Protein AF-A0A232FP25-F1 (afdb_monomer_lite)

InterPro domains:
  IPR000089 Biotin/lipoyl attachment [PF00364] (70-143)
  IPR000089 Biotin/lipoyl attachment [PS50968] (68-144)
  IPR003016 2-oxo acid dehydrogenase, lipoyl-binding site [PS00189] (93-122)
  IPR011053 Single hybrid motif [SSF51230] (67-159)
  IPR045257 Dihydrolipoamide acetyltransferase/Pyruvate dehydrogenase protein X component [PTHR23151] (34-164)

Sequence (167 aa):
MLRTTTSLRHELAKATLRSTVRSNVVRCLGTQCLHKRHQQRPLIHKSSRFALQPWQQNLRYYADYPDHIKVPLPALSPTMETGTIISWQKKEGDKLNEGDLLAEIETDKATMGFETPEEGYLAKILVPAGEKNVTIGRLVCIIVADEGSVAAFKDYKDDGSTVAAAP

pLDDT: mean 74.96, std 19.89, range [37.06, 95.69]

Structure (mmCIF, N/CA/C/O backbone):
data_AF-A0A232FP25-F1
#
_entry.id   AF-A0A232FP25-F1
#
loop_
_atom_site.group_PDB
_atom_site.id
_atom_site.type_symbol
_atom_site.label_atom_id
_atom_site.label_alt_id
_atom_site.label_comp_id
_atom_site.label_asym_id
_atom_site.label_entity_id
_atom_site.label_seq_id
_atom_site.pdbx_PDB_ins_code
_atom_site.Cartn_x
_atom_site.Cartn_y
_atom_site.Cartn_z
_atom_site.occupancy
_atom_site.B_iso_or_equiv
_atom_site.auth_seq_id
_atom_site.auth_comp_id
_atom_site.auth_asym_id
_atom_site.auth_atom_id
_atom_site.pdbx_PDB_model_num
ATOM 1 N N . MET A 1 1 ? 35.158 -20.507 -105.350 1.00 56.22 1 MET A N 1
ATOM 2 C CA . MET A 1 1 ? 35.545 -21.529 -104.350 1.00 56.22 1 MET A CA 1
ATOM 3 C C . MET A 1 1 ? 34.942 -21.200 -102.976 1.00 56.22 1 MET A C 1
ATOM 5 O O . MET A 1 1 ? 35.660 -20.759 -102.097 1.00 56.22 1 MET A O 1
ATOM 9 N N . LEU A 1 2 ? 33.624 -21.357 -102.781 1.00 55.28 2 LEU A N 1
ATOM 10 C CA . LEU A 1 2 ? 32.931 -20.928 -101.541 1.00 55.28 2 LEU A CA 1
ATOM 11 C C . LEU A 1 2 ? 31.824 -21.907 -101.078 1.00 55.28 2 LEU A C 1
ATOM 13 O O . LEU A 1 2 ? 30.944 -21.535 -100.314 1.00 55.28 2 LEU A O 1
ATOM 17 N N . ARG A 1 3 ? 31.842 -23.168 -101.538 1.00 53.94 3 ARG A N 1
ATOM 18 C CA . ARG A 1 3 ? 30.788 -24.171 -101.248 1.00 53.94 3 ARG A CA 1
ATOM 19 C C . ARG A 1 3 ? 31.226 -25.331 -100.338 1.00 53.94 3 ARG A C 1
ATOM 21 O O . ARG A 1 3 ? 30.497 -26.305 -100.216 1.00 53.94 3 ARG A O 1
ATOM 28 N N . THR A 1 4 ? 32.385 -25.247 -99.683 1.00 61.53 4 THR A N 1
ATOM 29 C CA . THR A 1 4 ? 32.921 -26.337 -98.835 1.00 61.53 4 THR A CA 1
ATOM 30 C C . THR A 1 4 ? 32.832 -26.072 -97.327 1.00 61.53 4 THR A C 1
ATOM 32 O O . THR A 1 4 ? 33.051 -26.984 -96.536 1.00 61.53 4 THR A O 1
ATOM 35 N N . THR A 1 5 ? 32.449 -24.867 -96.891 1.00 58.12 5 THR A N 1
ATOM 36 C CA . THR A 1 5 ? 32.394 -24.504 -95.458 1.00 58.12 5 THR A CA 1
ATOM 37 C C . THR A 1 5 ? 31.027 -24.734 -94.804 1.00 58.12 5 THR A C 1
ATOM 39 O O . THR A 1 5 ? 30.940 -24.829 -93.580 1.00 58.12 5 THR A O 1
ATOM 42 N N . THR A 1 6 ? 29.952 -24.875 -95.585 1.00 60.06 6 THR A N 1
ATOM 43 C CA . THR A 1 6 ? 28.595 -25.127 -95.068 1.00 60.06 6 THR A CA 1
ATOM 44 C C . THR A 1 6 ? 28.342 -26.600 -94.738 1.00 60.06 6 THR A C 1
ATOM 46 O O . THR A 1 6 ? 27.640 -26.887 -93.772 1.00 60.06 6 THR A O 1
ATOM 49 N N . SER A 1 7 ? 28.969 -27.541 -95.454 1.00 59.59 7 SER A N 1
ATOM 50 C CA . SER A 1 7 ? 28.798 -28.982 -95.195 1.00 59.59 7 SER A CA 1
ATOM 51 C C . SER A 1 7 ? 29.457 -29.436 -93.885 1.00 59.59 7 SER A C 1
ATOM 53 O O . SER A 1 7 ? 28.899 -30.259 -93.165 1.00 59.59 7 SER A O 1
ATOM 55 N N . LEU A 1 8 ? 30.614 -28.866 -93.531 1.00 59.72 8 LEU A N 1
ATOM 56 C CA . LEU A 1 8 ? 31.338 -29.202 -92.296 1.00 59.72 8 LEU A CA 1
ATOM 57 C C . LEU A 1 8 ? 30.636 -28.686 -91.030 1.00 59.72 8 LEU A C 1
ATOM 59 O O . LEU A 1 8 ? 30.661 -29.341 -89.990 1.00 59.72 8 LEU A O 1
ATOM 63 N N . ARG A 1 9 ? 29.949 -27.542 -91.120 1.00 57.75 9 ARG A N 1
ATOM 64 C CA . ARG A 1 9 ? 29.179 -26.978 -89.998 1.00 57.75 9 ARG A CA 1
ATOM 65 C C . ARG A 1 9 ? 27.898 -27.766 -89.707 1.00 57.75 9 ARG A C 1
ATOM 67 O O . ARG A 1 9 ? 27.484 -27.848 -88.555 1.00 57.75 9 ARG A O 1
ATOM 74 N N . HIS A 1 10 ? 27.302 -28.390 -90.724 1.00 57.41 10 HIS A N 1
ATOM 75 C CA . HIS A 1 10 ? 26.055 -29.141 -90.574 1.00 57.41 10 HIS A CA 1
ATOM 76 C C . HIS A 1 10 ? 26.252 -30.553 -89.989 1.00 57.41 10 HIS A C 1
ATOM 78 O O . HIS A 1 10 ? 25.345 -31.075 -89.337 1.00 57.41 10 HIS A O 1
ATOM 84 N N . GLU A 1 11 ? 27.429 -31.158 -90.180 1.00 59.62 11 GLU A N 1
ATOM 85 C CA . GLU A 1 11 ? 27.775 -32.472 -89.616 1.00 59.62 11 GLU A CA 1
ATOM 86 C C . GLU A 1 11 ? 28.236 -32.385 -88.152 1.00 59.62 11 GLU A C 1
ATOM 88 O O . GLU A 1 11 ? 27.829 -33.207 -87.329 1.00 59.62 11 GLU A O 1
ATOM 93 N N . LEU A 1 12 ? 28.961 -31.324 -87.774 1.00 57.56 12 LEU A N 1
ATOM 94 C CA . LEU A 1 12 ? 29.304 -31.064 -86.369 1.00 57.56 12 LEU A CA 1
ATOM 95 C C . LEU A 1 12 ? 28.060 -30.809 -85.497 1.00 57.56 12 LEU A C 1
ATOM 97 O O . LEU A 1 12 ? 28.000 -31.286 -84.365 1.00 57.56 12 LEU A O 1
ATOM 101 N N . ALA A 1 13 ? 27.031 -30.142 -86.033 1.00 58.16 13 ALA A N 1
ATOM 102 C CA . ALA A 1 13 ? 25.774 -29.889 -85.321 1.00 58.16 13 ALA A CA 1
ATOM 103 C C . ALA A 1 13 ? 24.929 -31.160 -85.084 1.00 58.16 13 ALA A C 1
ATOM 105 O O . ALA A 1 13 ? 24.257 -31.282 -84.061 1.00 58.16 13 ALA A O 1
ATOM 106 N N . LYS A 1 14 ? 24.970 -32.143 -85.996 1.00 56.38 14 LYS A N 1
ATOM 107 C CA . LYS A 1 14 ? 24.267 -33.430 -85.817 1.00 56.38 14 LYS A CA 1
ATOM 108 C C . LYS A 1 14 ? 24.974 -34.343 -84.809 1.00 56.38 14 LYS A C 1
ATOM 110 O O . LYS A 1 14 ? 24.310 -35.115 -84.115 1.00 56.38 14 LYS A O 1
ATOM 115 N N . ALA A 1 15 ? 26.303 -34.263 -84.717 1.00 57.69 15 ALA A N 1
ATOM 116 C CA . ALA A 1 15 ? 27.101 -35.072 -83.796 1.00 57.69 15 ALA A CA 1
ATOM 117 C C . ALA A 1 15 ? 26.916 -34.651 -82.325 1.00 57.69 15 ALA A C 1
ATOM 119 O O . ALA A 1 15 ? 26.776 -35.513 -81.456 1.00 57.69 15 ALA A O 1
ATOM 120 N N . THR A 1 16 ? 26.826 -33.347 -82.047 1.00 57.91 16 THR A N 1
ATOM 121 C CA . THR A 1 16 ? 26.580 -32.814 -80.692 1.00 57.91 16 THR A CA 1
ATOM 122 C C . THR A 1 16 ? 25.137 -33.025 -80.217 1.00 57.91 16 THR A C 1
ATOM 124 O O . THR A 1 16 ? 24.897 -33.237 -79.029 1.00 57.91 16 THR A O 1
ATOM 127 N N . LEU A 1 17 ? 24.165 -33.065 -81.136 1.00 54.84 17 LEU A N 1
ATOM 128 C CA . LEU A 1 17 ? 22.771 -33.402 -80.818 1.00 54.84 17 LEU A CA 1
ATOM 129 C C . LEU A 1 17 ? 22.586 -34.885 -80.451 1.00 54.84 17 LEU A C 1
ATOM 131 O O . LEU A 1 17 ? 21.808 -35.208 -79.555 1.00 54.84 17 LEU A O 1
ATOM 135 N N . ARG A 1 18 ? 23.326 -35.802 -81.089 1.00 52.78 18 ARG A N 1
ATOM 136 C CA . ARG A 1 18 ? 23.230 -37.249 -80.812 1.00 52.78 18 ARG A CA 1
ATOM 137 C C . ARG A 1 18 ? 23.885 -37.676 -79.492 1.00 52.78 18 ARG A C 1
ATOM 139 O O . ARG A 1 18 ? 23.447 -38.671 -78.913 1.00 52.78 18 ARG A O 1
ATOM 146 N N . SER A 1 19 ? 24.892 -36.953 -78.992 1.00 52.00 19 SER A N 1
ATOM 147 C CA . SER A 1 19 ? 25.552 -37.279 -77.715 1.00 52.00 19 SER A CA 1
ATOM 148 C C . SER A 1 19 ? 24.767 -36.797 -76.487 1.00 52.00 19 SER A C 1
ATOM 150 O O . SER A 1 19 ? 24.750 -37.492 -75.472 1.00 52.00 19 SER A O 1
ATOM 152 N N . THR A 1 20 ? 24.029 -35.688 -76.589 1.00 54.66 20 THR A N 1
ATOM 153 C CA . THR A 1 20 ? 23.192 -35.157 -75.493 1.00 54.66 20 THR A CA 1
ATOM 154 C C . THR A 1 20 ? 21.917 -35.980 -75.258 1.00 54.66 20 THR A C 1
ATOM 156 O O . THR A 1 20 ? 21.475 -36.141 -74.123 1.00 54.66 20 THR A O 1
ATOM 159 N N . VAL A 1 21 ? 21.344 -36.588 -76.303 1.00 54.09 21 VAL A N 1
ATOM 160 C CA . VAL A 1 21 ? 20.134 -37.428 -76.175 1.00 54.09 21 VAL A CA 1
ATOM 161 C C . VAL A 1 21 ? 20.431 -38.779 -75.500 1.00 54.09 21 VAL A C 1
ATOM 163 O O . VAL A 1 21 ? 19.566 -39.339 -74.829 1.00 54.09 21 VAL A O 1
ATOM 166 N N . ARG A 1 22 ? 21.667 -39.291 -75.593 1.00 53.09 22 ARG A N 1
ATOM 167 C CA . ARG A 1 22 ? 22.062 -40.574 -74.979 1.00 53.09 22 ARG A CA 1
ATOM 168 C C . ARG A 1 22 ? 22.398 -40.497 -73.484 1.00 53.09 22 ARG A C 1
ATOM 170 O O . ARG A 1 22 ? 22.363 -41.535 -72.832 1.00 53.09 22 ARG A O 1
ATOM 177 N N . SER A 1 23 ? 22.674 -39.318 -72.918 1.00 50.84 23 SER A N 1
ATOM 178 C CA . SER A 1 23 ? 23.004 -39.192 -71.485 1.00 50.84 23 SER A CA 1
ATOM 179 C C . SER A 1 23 ? 21.787 -38.934 -70.581 1.00 50.84 23 SER A C 1
ATOM 181 O O . SER A 1 23 ? 21.817 -39.302 -69.407 1.00 50.84 23 SER A O 1
ATOM 183 N N . ASN A 1 24 ? 20.686 -38.391 -71.117 1.00 50.94 24 ASN A N 1
ATOM 184 C CA . ASN A 1 24 ? 19.489 -38.061 -70.328 1.00 50.94 24 ASN A CA 1
ATOM 185 C C . ASN A 1 24 ? 18.458 -39.203 -70.200 1.00 50.94 24 ASN A C 1
ATOM 187 O O . ASN A 1 24 ? 17.636 -39.172 -69.288 1.00 50.94 24 ASN A O 1
ATOM 191 N N . VAL A 1 25 ? 18.531 -40.255 -71.026 1.00 52.22 25 VAL A N 1
ATOM 192 C CA . VAL A 1 25 ? 17.620 -41.423 -70.942 1.00 52.22 25 VAL A CA 1
ATOM 193 C C . VAL A 1 25 ? 18.058 -42.441 -69.871 1.00 52.22 25 VAL A C 1
ATOM 195 O O . VAL A 1 25 ? 17.232 -43.174 -69.334 1.00 52.22 25 VAL A O 1
ATOM 198 N N . VAL A 1 26 ? 19.333 -42.443 -69.465 1.00 53.16 26 VAL A N 1
ATOM 199 C CA . VAL A 1 26 ? 19.867 -43.413 -68.482 1.00 53.16 26 VAL A CA 1
ATOM 200 C C . VAL A 1 26 ? 19.628 -42.987 -67.022 1.00 53.16 26 VAL A C 1
ATOM 202 O O . VAL A 1 26 ? 19.722 -43.813 -66.120 1.00 53.16 26 VAL A O 1
ATOM 205 N N . ARG A 1 27 ? 19.228 -41.734 -66.755 1.00 52.03 27 ARG A N 1
ATOM 206 C CA . ARG A 1 27 ? 18.921 -41.270 -65.383 1.00 52.03 27 ARG A CA 1
ATOM 207 C C . ARG A 1 27 ? 17.440 -41.326 -64.983 1.00 52.03 27 ARG A C 1
ATOM 209 O O . ARG A 1 27 ? 17.146 -41.103 -63.817 1.00 52.03 27 ARG A O 1
ATOM 216 N N . CYS A 1 28 ? 16.521 -41.685 -65.885 1.00 49.34 28 CYS A N 1
ATOM 217 C CA . CYS A 1 28 ? 15.088 -41.828 -65.560 1.00 49.34 28 CYS A CA 1
ATOM 218 C C . CYS A 1 28 ? 14.610 -43.278 -65.338 1.00 49.34 28 CYS A C 1
ATOM 220 O O . CYS A 1 28 ? 13.477 -43.476 -64.918 1.00 49.34 28 CYS A O 1
ATOM 222 N N . LEU A 1 29 ? 15.452 -44.297 -65.558 1.00 50.91 29 LEU A N 1
ATOM 223 C CA . LEU A 1 29 ? 15.082 -45.711 -65.346 1.00 50.91 29 LEU A CA 1
ATOM 224 C C . LEU A 1 29 ? 15.499 -46.277 -63.973 1.00 50.91 29 LEU A C 1
ATOM 226 O O . LEU A 1 29 ? 15.110 -47.388 -63.622 1.00 50.91 29 LEU A O 1
ATOM 230 N N . GLY A 1 30 ? 16.237 -45.512 -63.160 1.00 50.25 30 GLY A N 1
ATOM 231 C CA . GLY A 1 30 ? 16.605 -45.905 -61.792 1.00 50.25 30 GLY A CA 1
ATOM 232 C C . GLY A 1 30 ? 15.476 -45.754 -60.763 1.00 50.25 30 GLY A C 1
ATOM 233 O O . GLY A 1 30 ? 15.529 -46.365 -59.700 1.00 50.25 30 GLY A O 1
ATOM 234 N N . THR A 1 31 ? 14.434 -44.975 -61.066 1.00 52.28 31 THR A N 1
ATOM 235 C CA . THR A 1 31 ? 13.396 -44.585 -60.095 1.00 52.28 31 THR A CA 1
ATOM 236 C C . THR A 1 31 ? 12.090 -45.382 -60.195 1.00 52.28 31 THR A C 1
ATOM 238 O O . THR A 1 31 ? 11.193 -45.156 -59.389 1.00 52.28 31 THR A O 1
ATOM 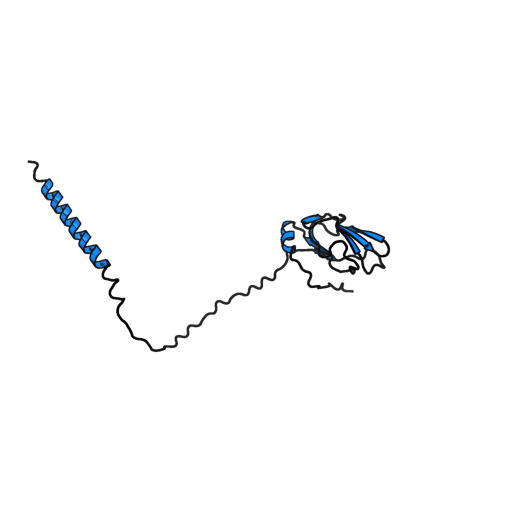241 N N . GLN A 1 32 ? 11.973 -46.362 -61.103 1.00 52.97 32 GLN A N 1
ATOM 242 C CA . GLN A 1 32 ? 10.741 -47.162 -61.264 1.00 52.97 32 GLN A CA 1
ATOM 243 C C . GLN A 1 32 ? 10.860 -48.657 -60.903 1.00 52.97 32 GLN A C 1
ATOM 245 O O . GLN A 1 32 ? 9.836 -49.321 -60.757 1.00 52.97 32 GLN A O 1
ATOM 250 N N . CYS A 1 33 ? 12.058 -49.196 -60.642 1.00 50.62 33 CYS A N 1
ATOM 251 C CA . CYS A 1 33 ? 12.230 -50.622 -60.296 1.00 50.62 33 CYS A CA 1
ATOM 252 C C . CYS A 1 33 ? 12.300 -50.946 -58.789 1.00 50.62 33 CYS A C 1
ATOM 254 O O . CYS A 1 33 ? 12.368 -52.119 -58.431 1.00 50.62 33 CYS A O 1
ATOM 256 N N . LEU A 1 34 ? 12.219 -49.958 -57.888 1.00 51.03 34 LEU A N 1
ATOM 257 C CA . LEU A 1 34 ? 12.174 -50.194 -56.430 1.00 51.03 34 LEU A CA 1
ATOM 258 C C . LEU A 1 34 ? 10.767 -50.085 -55.819 1.00 51.03 34 LEU A C 1
ATOM 260 O O . LEU A 1 34 ? 10.613 -50.148 -54.604 1.00 51.03 34 LEU A O 1
ATOM 264 N N . HIS A 1 35 ? 9.727 -49.981 -56.650 1.00 52.69 35 HIS A N 1
ATOM 265 C CA . HIS A 1 35 ? 8.338 -49.829 -56.198 1.00 52.69 35 HIS A CA 1
ATOM 266 C C . HIS A 1 35 ? 7.520 -51.137 -56.205 1.00 52.69 35 HIS A C 1
ATOM 268 O O . HIS A 1 35 ? 6.308 -51.105 -56.004 1.00 52.69 35 HIS A O 1
ATOM 274 N N . LYS A 1 36 ? 8.139 -52.303 -56.465 1.00 52.62 36 LYS A N 1
ATOM 275 C CA . LYS A 1 36 ? 7.392 -53.555 -56.721 1.00 52.62 36 LYS A CA 1
ATOM 276 C C . LYS A 1 36 ? 8.028 -54.850 -56.184 1.00 52.62 36 LYS A C 1
ATOM 278 O O . LYS A 1 36 ? 8.040 -55.875 -56.856 1.00 52.62 36 LYS A O 1
ATOM 283 N N . ARG A 1 37 ? 8.519 -54.832 -54.944 1.00 42.75 37 ARG A N 1
ATOM 284 C CA . ARG A 1 37 ? 8.722 -56.046 -54.119 1.00 42.75 37 ARG A CA 1
ATOM 285 C C . ARG A 1 37 ? 8.234 -55.750 -52.702 1.00 42.75 37 ARG A C 1
ATOM 287 O O . ARG A 1 37 ? 9.005 -55.416 -51.819 1.00 42.75 37 ARG A O 1
ATOM 294 N N . HIS A 1 38 ? 6.935 -55.567 -52.506 1.00 48.47 38 HIS A N 1
ATOM 295 C CA . HIS A 1 38 ? 6.033 -56.646 -52.099 1.00 48.47 38 HIS A CA 1
ATOM 296 C C . HIS A 1 38 ? 6.727 -57.749 -51.280 1.00 48.47 38 HIS A C 1
ATOM 298 O O . HIS A 1 38 ? 7.325 -58.668 -51.827 1.00 48.47 38 HIS A O 1
ATOM 304 N N . GLN A 1 39 ? 6.559 -57.613 -49.963 1.00 51.75 39 GLN A N 1
ATOM 305 C CA . GLN A 1 39 ? 6.474 -58.683 -48.973 1.00 51.75 39 GLN A CA 1
ATOM 306 C C . GLN A 1 39 ? 7.704 -59.561 -48.750 1.00 51.75 39 GLN A C 1
ATOM 308 O O . GLN A 1 39 ? 7.826 -60.595 -49.388 1.00 51.75 39 GLN A O 1
ATOM 313 N N . GLN A 1 40 ? 8.480 -59.230 -47.708 1.00 43.97 40 GLN A N 1
ATOM 314 C CA . GLN A 1 40 ? 8.721 -60.141 -46.576 1.00 43.97 40 GLN A CA 1
ATOM 315 C C . GLN A 1 40 ? 8.899 -59.333 -45.269 1.00 43.97 40 GLN A C 1
ATOM 317 O O . GLN A 1 40 ? 9.848 -58.575 -45.098 1.00 43.97 40 GLN A O 1
ATOM 322 N N . ARG A 1 41 ? 7.951 -59.490 -44.343 1.00 45.56 41 ARG A N 1
ATOM 323 C CA . ARG A 1 41 ? 8.120 -59.350 -42.882 1.00 45.56 41 ARG A CA 1
ATOM 324 C C . ARG A 1 41 ? 7.918 -60.769 -42.314 1.00 45.56 41 ARG A C 1
ATOM 326 O O . ARG A 1 41 ? 7.176 -61.510 -42.958 1.00 45.56 41 ARG A O 1
ATOM 333 N N . PRO A 1 42 ? 8.383 -61.129 -41.104 1.00 53.81 42 PRO A N 1
ATOM 334 C CA . PRO A 1 42 ? 9.271 -60.428 -40.165 1.00 53.81 42 PRO A CA 1
ATOM 335 C C . PRO A 1 42 ? 10.402 -61.351 -39.634 1.00 53.81 42 PRO A C 1
ATOM 337 O O . PRO A 1 42 ? 10.398 -62.544 -39.890 1.00 53.81 42 PRO A O 1
ATOM 340 N N . LEU A 1 43 ? 11.328 -60.840 -38.817 1.00 46.09 43 LEU A N 1
ATOM 341 C CA . LEU A 1 43 ? 11.528 -61.398 -37.473 1.00 46.09 43 LEU A CA 1
ATOM 342 C C . LEU A 1 43 ? 12.292 -60.419 -36.579 1.00 46.09 43 LEU A C 1
ATOM 344 O O . LEU A 1 43 ? 13.195 -59.694 -36.987 1.00 46.09 43 LEU A O 1
ATOM 348 N N . ILE A 1 44 ? 11.803 -60.371 -35.351 1.00 55.03 44 ILE A N 1
ATOM 349 C CA . ILE A 1 44 ? 12.094 -59.421 -34.291 1.00 55.03 44 ILE A CA 1
ATOM 350 C C . ILE A 1 44 ? 13.512 -59.685 -33.786 1.00 55.03 44 ILE A C 1
ATOM 352 O O . ILE A 1 44 ? 13.733 -60.652 -33.065 1.00 55.03 44 ILE A O 1
ATOM 356 N N . HIS A 1 45 ? 14.463 -58.812 -34.113 1.00 43.31 45 HIS A N 1
ATOM 357 C CA . HIS A 1 45 ? 15.686 -58.705 -33.328 1.00 43.31 45 HIS A CA 1
ATOM 358 C C . HIS A 1 45 ? 15.555 -57.464 -32.452 1.00 43.31 45 HIS A C 1
ATOM 360 O O . HIS A 1 45 ? 15.555 -56.331 -32.937 1.00 43.31 45 HIS A O 1
ATOM 366 N N . LYS A 1 46 ? 15.347 -57.710 -31.153 1.00 50.59 46 LYS A N 1
ATOM 367 C CA . LYS A 1 46 ? 15.334 -56.718 -30.075 1.00 50.59 46 LYS A CA 1
ATOM 368 C C . LYS A 1 46 ? 16.694 -56.017 -30.034 1.00 50.59 46 LYS A C 1
ATOM 370 O O . LYS A 1 46 ? 17.561 -56.366 -29.244 1.00 50.59 46 LYS A O 1
ATOM 375 N N . SER A 1 47 ? 16.887 -55.022 -30.891 1.00 49.66 47 SER A N 1
ATOM 376 C CA . SER A 1 47 ? 17.877 -53.987 -30.641 1.00 49.66 47 SER A CA 1
ATOM 377 C C . SER A 1 47 ? 17.257 -53.044 -29.625 1.00 49.66 47 SER A C 1
ATOM 379 O O . SER A 1 47 ? 16.260 -52.370 -29.902 1.00 49.66 47 SER A O 1
ATOM 381 N N . SER A 1 48 ? 17.814 -53.092 -28.420 1.00 54.72 48 SER A N 1
ATOM 382 C CA . SER A 1 48 ? 17.620 -52.122 -27.358 1.00 54.72 48 SER A CA 1
ATOM 383 C C . SER A 1 48 ? 17.877 -50.722 -27.911 1.00 54.72 48 SER A C 1
ATOM 385 O O . SER A 1 48 ? 18.994 -50.206 -27.882 1.00 54.72 48 SER A O 1
ATOM 387 N N . ARG A 1 49 ? 16.825 -50.094 -28.438 1.00 47.69 49 ARG A N 1
ATOM 388 C CA . ARG A 1 49 ? 16.771 -48.646 -28.548 1.00 47.69 49 ARG A CA 1
ATOM 389 C C . ARG A 1 49 ? 16.620 -48.163 -27.120 1.00 47.69 49 ARG A C 1
ATOM 391 O O . ARG A 1 49 ? 15.505 -48.090 -26.611 1.00 47.69 49 ARG A O 1
ATOM 398 N N . PHE A 1 50 ? 17.755 -47.903 -26.477 1.00 47.19 50 PHE A N 1
ATOM 399 C CA . PHE A 1 50 ? 17.818 -46.984 -25.356 1.00 47.19 50 PHE A CA 1
ATOM 400 C C . PHE A 1 50 ? 17.133 -45.705 -25.826 1.00 47.19 50 PHE A C 1
ATOM 402 O O . PHE A 1 50 ? 17.702 -44.903 -26.565 1.00 47.19 50 PHE A O 1
ATOM 409 N N . ALA A 1 51 ? 15.856 -45.578 -25.479 1.00 59.56 51 ALA A N 1
ATOM 410 C CA . ALA A 1 51 ? 15.158 -44.321 -25.524 1.00 59.56 51 ALA A CA 1
ATOM 411 C C . ALA A 1 51 ? 15.832 -43.474 -24.450 1.00 59.56 51 ALA A C 1
ATOM 413 O O . ALA A 1 51 ? 15.465 -43.528 -23.279 1.00 59.56 51 ALA A O 1
ATOM 414 N N . LEU A 1 52 ? 16.883 -42.757 -24.845 1.00 56.53 52 LEU A N 1
ATOM 415 C CA . LEU A 1 52 ? 17.322 -41.588 -24.114 1.00 56.53 52 LEU A CA 1
ATOM 416 C C . LEU A 1 52 ? 16.124 -40.648 -24.162 1.00 56.53 52 LEU A C 1
ATOM 418 O O . LEU A 1 52 ? 15.885 -39.982 -25.168 1.00 56.53 52 LEU A O 1
ATOM 422 N N . GLN A 1 53 ? 15.300 -40.698 -23.115 1.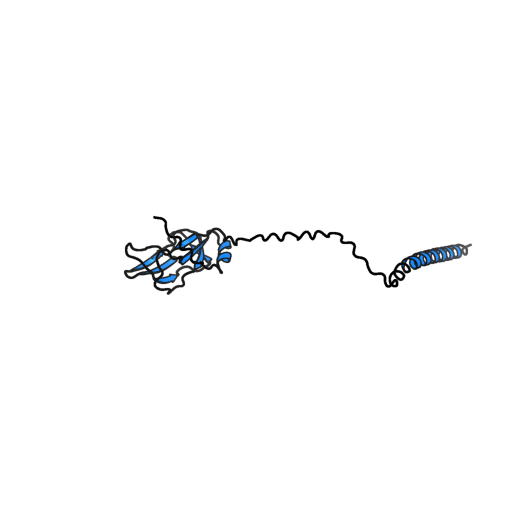00 58.91 53 GLN A N 1
ATOM 423 C CA . GLN A 1 53 ? 14.336 -39.648 -22.854 1.00 58.91 53 GLN A CA 1
ATOM 424 C C . GLN A 1 53 ? 15.152 -38.355 -22.900 1.00 58.91 53 GLN A C 1
ATOM 426 O O . GLN A 1 53 ? 16.112 -38.254 -22.129 1.00 58.91 53 GLN A O 1
ATOM 431 N N . PRO A 1 54 ? 14.867 -37.402 -23.809 1.00 47.53 54 PRO A N 1
ATOM 432 C CA . PRO A 1 54 ? 15.432 -36.083 -23.638 1.00 47.53 54 PRO A CA 1
ATOM 433 C C . PRO A 1 54 ? 14.955 -35.659 -22.259 1.00 47.53 54 PRO A C 1
ATOM 435 O O . PRO A 1 54 ? 13.752 -35.606 -22.000 1.00 47.53 54 PRO A O 1
ATOM 438 N N . TRP A 1 55 ? 15.911 -35.514 -21.349 1.00 45.69 55 TRP A N 1
ATOM 439 C CA . TRP A 1 55 ? 15.689 -34.992 -20.021 1.00 45.69 55 TRP A CA 1
ATOM 440 C C . TRP A 1 55 ? 15.063 -33.620 -20.250 1.00 45.69 55 TRP A C 1
ATOM 442 O O . TRP A 1 55 ? 15.759 -32.662 -20.579 1.00 45.69 55 TRP A O 1
ATOM 452 N N . GLN A 1 56 ? 13.728 -33.558 -20.225 1.00 60.78 56 GLN A N 1
ATOM 453 C CA . GLN A 1 56 ? 13.011 -32.302 -20.180 1.00 60.78 56 GLN A CA 1
ATOM 454 C C . GLN A 1 56 ? 13.419 -31.726 -18.843 1.00 60.78 56 GLN A C 1
ATOM 456 O O . GLN A 1 56 ? 12.920 -32.125 -17.791 1.00 60.78 56 GLN A O 1
ATOM 461 N N . GLN A 1 57 ? 14.427 -30.864 -18.909 1.00 58.88 57 GLN A N 1
ATOM 462 C CA . GLN A 1 57 ? 14.758 -29.938 -17.859 1.00 58.88 57 GLN A CA 1
ATOM 463 C C . GLN A 1 57 ? 13.455 -29.214 -17.556 1.00 58.88 57 GLN A C 1
ATOM 465 O O . GLN A 1 57 ? 13.072 -28.274 -18.247 1.00 58.88 57 GLN A O 1
ATOM 470 N N . ASN A 1 58 ? 12.748 -29.694 -16.536 1.00 53.91 58 ASN A N 1
ATOM 471 C CA . ASN A 1 58 ? 11.830 -28.879 -15.774 1.00 53.91 58 ASN A CA 1
ATOM 472 C C . ASN A 1 58 ? 12.722 -27.836 -15.099 1.00 53.91 58 ASN A C 1
ATOM 474 O O . ASN A 1 58 ? 13.067 -27.948 -13.924 1.00 53.91 58 ASN A O 1
ATOM 478 N N . LEU A 1 59 ? 13.160 -26.854 -15.888 1.00 57.94 59 LEU A N 1
ATOM 479 C CA . LEU A 1 59 ? 13.520 -25.547 -15.392 1.00 57.94 59 LEU A CA 1
ATOM 480 C C . LEU A 1 59 ? 12.233 -25.054 -14.756 1.00 57.94 59 LEU A C 1
ATOM 482 O O . LEU A 1 59 ? 11.340 -24.531 -15.419 1.00 57.94 59 LEU A O 1
ATOM 486 N N . ARG A 1 60 ? 12.106 -25.342 -13.461 1.00 51.44 60 ARG A N 1
ATOM 487 C CA . ARG A 1 60 ? 11.211 -24.607 -12.592 1.00 51.44 60 ARG A CA 1
ATOM 488 C C . ARG A 1 60 ? 11.711 -23.174 -12.693 1.00 51.44 60 ARG A C 1
ATOM 490 O O . ARG A 1 60 ? 12.654 -22.810 -12.001 1.00 51.44 60 ARG A O 1
ATOM 497 N N . TYR A 1 61 ? 11.149 -22.408 -13.623 1.00 51.09 61 TYR A N 1
ATOM 498 C CA . TYR A 1 61 ? 11.143 -20.964 -13.522 1.00 51.09 61 TYR A CA 1
ATOM 499 C C . TYR A 1 61 ? 10.386 -20.695 -12.229 1.00 51.09 61 TYR A C 1
ATOM 501 O O . TYR A 1 61 ? 9.157 -20.697 -12.204 1.00 51.09 61 TYR A O 1
ATOM 509 N N . TYR A 1 62 ? 11.123 -20.604 -11.124 1.00 54.66 62 TYR A N 1
ATOM 510 C CA . TYR A 1 62 ? 10.625 -19.867 -9.985 1.00 54.66 62 TYR A CA 1
ATOM 511 C C . TYR A 1 62 ? 10.376 -18.478 -10.566 1.00 54.66 62 TYR A C 1
ATOM 513 O O . TYR A 1 62 ? 11.280 -17.880 -11.153 1.00 54.66 62 TYR A O 1
ATOM 521 N N . ALA A 1 63 ? 9.114 -18.062 -10.603 1.00 62.59 63 ALA A N 1
ATOM 522 C CA . ALA A 1 63 ? 8.764 -16.715 -11.009 1.00 62.59 63 ALA A CA 1
ATOM 523 C C . ALA A 1 63 ? 9.257 -15.796 -9.889 1.00 62.59 63 ALA A C 1
ATOM 525 O O . ALA A 1 63 ? 8.494 -15.401 -9.013 1.00 62.59 63 ALA A O 1
ATOM 526 N N . ASP A 1 64 ? 10.566 -15.567 -9.861 1.00 76.12 64 ASP A N 1
ATOM 527 C CA . ASP A 1 64 ? 11.190 -14.614 -8.970 1.00 76.12 64 ASP A CA 1
ATOM 528 C C . ASP A 1 64 ? 10.752 -13.244 -9.480 1.00 76.12 64 ASP A C 1
ATOM 530 O O . ASP A 1 64 ? 11.163 -12.794 -10.554 1.00 76.12 64 ASP A O 1
ATOM 534 N N . TYR A 1 65 ? 9.819 -12.624 -8.756 1.00 85.69 65 TYR A N 1
ATOM 535 C CA . TYR A 1 65 ? 9.483 -11.228 -8.985 1.00 85.69 65 TYR A CA 1
ATOM 536 C C . TYR A 1 65 ? 10.769 -10.395 -8.882 1.00 85.69 65 TYR A C 1
ATOM 538 O O . TYR A 1 65 ? 11.639 -10.724 -8.068 1.00 85.69 65 TYR A O 1
ATOM 546 N N . PRO A 1 66 ? 10.909 -9.328 -9.688 1.00 87.69 66 PRO A N 1
ATOM 547 C CA . PRO A 1 66 ? 12.033 -8.411 -9.544 1.00 87.69 66 PRO A CA 1
ATOM 548 C C . PRO A 1 66 ? 12.056 -7.822 -8.128 1.00 87.69 66 PRO A C 1
ATOM 550 O O . PRO A 1 66 ? 11.067 -7.912 -7.393 1.00 87.69 66 PRO A O 1
ATOM 553 N N . ASP A 1 67 ? 13.194 -7.247 -7.745 1.00 90.31 67 ASP A N 1
ATOM 554 C CA . ASP A 1 67 ? 13.378 -6.704 -6.400 1.00 90.31 67 ASP A CA 1
ATOM 555 C C . ASP A 1 67 ? 12.260 -5.711 -6.047 1.00 90.31 67 ASP A C 1
ATOM 557 O O . ASP A 1 67 ? 11.914 -4.837 -6.846 1.00 90.31 67 ASP A O 1
ATOM 561 N N . HIS A 1 68 ? 11.627 -5.917 -4.894 1.00 91.94 68 HIS A N 1
ATOM 562 C CA . HIS A 1 68 ? 10.431 -5.182 -4.500 1.00 91.94 68 HIS A CA 1
ATOM 563 C C . HIS A 1 68 ? 10.284 -5.095 -2.989 1.00 91.94 68 HIS A C 1
ATOM 565 O O . HIS A 1 68 ? 10.586 -6.029 -2.245 1.00 91.94 68 HIS A O 1
ATOM 571 N N . ILE A 1 69 ? 9.716 -3.978 -2.553 1.00 92.06 69 ILE A N 1
ATOM 572 C CA . ILE A 1 69 ? 9.434 -3.689 -1.157 1.00 92.06 69 ILE A CA 1
ATOM 573 C C . ILE A 1 69 ? 7.954 -3.927 -0.893 1.00 92.06 69 ILE A C 1
ATOM 575 O O . ILE A 1 69 ? 7.057 -3.387 -1.547 1.00 92.06 69 ILE A O 1
ATOM 579 N N . LYS A 1 70 ? 7.702 -4.765 0.105 1.00 92.75 70 LYS A N 1
ATOM 580 C CA . LYS A 1 70 ? 6.376 -5.063 0.628 1.00 92.75 70 LYS A CA 1
ATOM 581 C C . LYS A 1 70 ? 6.046 -4.053 1.717 1.00 92.75 70 LYS A C 1
ATOM 583 O O . LYS A 1 70 ? 6.708 -4.045 2.748 1.00 92.75 70 LYS A O 1
ATOM 588 N N . VAL A 1 71 ? 5.019 -3.233 1.505 1.00 93.31 71 VAL A N 1
ATOM 589 C CA . VAL A 1 71 ? 4.620 -2.199 2.466 1.00 93.31 71 VAL A CA 1
ATOM 590 C C . VAL A 1 71 ? 3.423 -2.693 3.280 1.00 93.31 71 VAL A C 1
ATOM 592 O O . VAL A 1 71 ? 2.308 -2.761 2.748 1.00 93.31 71 VAL A O 1
ATOM 595 N N . PRO A 1 72 ? 3.620 -3.094 4.549 1.00 94.00 72 PRO A N 1
ATOM 596 C CA . PRO A 1 72 ? 2.518 -3.396 5.449 1.00 94.00 72 PRO A CA 1
ATOM 597 C C . PRO A 1 72 ? 1.855 -2.116 5.968 1.00 94.00 72 PRO A C 1
ATOM 599 O O . PRO A 1 72 ? 2.469 -1.053 5.999 1.00 94.00 72 PRO A O 1
ATOM 602 N N . LEU A 1 73 ? 0.613 -2.233 6.436 1.00 93.75 73 LEU A N 1
ATOM 603 C CA . LEU A 1 73 ? -0.068 -1.179 7.181 1.00 93.75 73 LEU A CA 1
ATOM 604 C C . LEU A 1 73 ? 0.689 -0.907 8.498 1.00 93.75 73 LEU A C 1
ATOM 606 O O . LEU A 1 73 ? 0.740 -1.813 9.342 1.00 93.75 73 LEU A O 1
ATOM 610 N N . PRO A 1 74 ? 1.251 0.298 8.710 1.00 91.75 74 PRO A N 1
ATOM 611 C CA . PRO A 1 74 ? 1.943 0.623 9.950 1.00 91.75 74 PRO A CA 1
ATOM 612 C C . PRO A 1 74 ? 0.963 0.947 11.083 1.00 91.75 74 PRO A C 1
ATOM 614 O O . PRO A 1 74 ? -0.178 1.358 10.865 1.00 91.75 74 PRO A O 1
ATOM 617 N N . ALA A 1 75 ? 1.443 0.818 12.319 1.00 91.25 75 ALA A N 1
ATOM 618 C CA . ALA A 1 75 ? 0.749 1.347 13.484 1.00 91.25 75 ALA A CA 1
ATOM 619 C C . ALA A 1 75 ? 0.974 2.866 13.564 1.00 91.25 75 ALA A C 1
ATOM 621 O O . ALA A 1 75 ? 2.066 3.315 13.904 1.00 91.25 75 ALA A O 1
ATOM 622 N N . LEU A 1 76 ? -0.056 3.662 13.264 1.00 88.25 76 LEU A N 1
ATOM 623 C CA . LEU A 1 76 ? 0.011 5.131 13.347 1.00 88.25 76 LEU A CA 1
ATOM 624 C C . LEU A 1 76 ? -0.265 5.671 14.765 1.00 88.25 76 LEU A C 1
ATOM 626 O O . LEU A 1 76 ? -0.107 6.861 15.025 1.00 88.25 76 LEU A O 1
ATOM 630 N N . SER A 1 77 ? -0.677 4.804 15.693 1.00 86.81 77 SER A N 1
ATOM 631 C CA . SER A 1 77 ? -0.9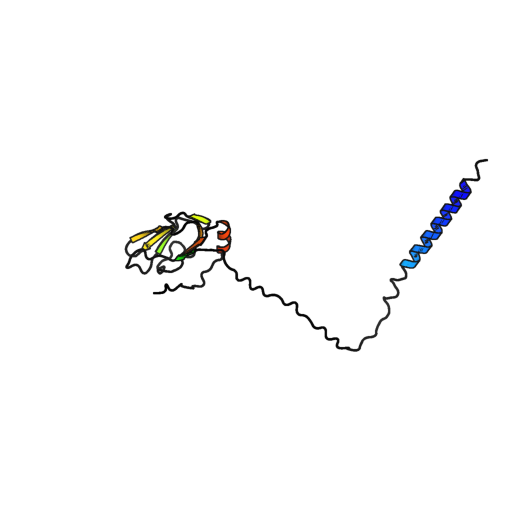55 5.133 17.094 1.00 86.81 77 SER A CA 1
ATOM 632 C C . SER A 1 77 ? -0.649 3.928 17.993 1.00 86.81 77 SER A C 1
ATOM 634 O O . SER A 1 77 ? -0.853 2.792 17.557 1.00 86.81 77 SER A O 1
ATOM 636 N N . PRO A 1 78 ? -0.203 4.132 19.250 1.00 86.94 78 PRO A N 1
ATOM 637 C CA . PRO A 1 78 ? 0.130 3.043 20.174 1.00 86.94 78 PRO A CA 1
ATOM 638 C C . PRO A 1 78 ? -1.049 2.125 20.524 1.00 86.94 78 PRO A C 1
ATOM 640 O O . PRO A 1 78 ? -0.830 1.005 20.969 1.00 86.94 78 PRO A O 1
ATOM 643 N N . THR A 1 79 ? -2.290 2.583 20.344 1.00 88.81 79 THR A N 1
ATOM 644 C CA . THR A 1 79 ? -3.508 1.801 20.625 1.00 88.81 79 THR A CA 1
ATOM 645 C C . THR A 1 79 ? -4.262 1.402 19.355 1.00 88.81 79 THR A C 1
ATOM 647 O O . THR A 1 79 ? -5.443 1.074 19.426 1.00 88.81 79 THR A O 1
ATOM 650 N N . MET A 1 80 ? -3.647 1.526 18.176 1.00 91.38 80 MET A N 1
ATOM 651 C CA . MET A 1 80 ? -4.280 1.129 16.919 1.00 91.38 80 MET A CA 1
ATOM 652 C C . MET A 1 80 ? -4.203 -0.393 16.768 1.00 91.38 80 MET A C 1
ATOM 654 O O . MET A 1 80 ? -3.159 -0.979 17.023 1.00 91.38 80 MET A O 1
ATOM 658 N N . GLU A 1 81 ? -5.291 -1.019 16.319 1.00 89.81 81 GLU A N 1
ATOM 659 C CA . GLU A 1 81 ? -5.329 -2.450 15.962 1.00 89.81 81 GLU A CA 1
ATOM 660 C C . GLU A 1 81 ? -5.709 -2.645 14.487 1.00 89.81 81 GLU A C 1
ATOM 662 O O . GLU A 1 81 ? -5.128 -3.465 13.770 1.00 89.81 81 GLU A O 1
ATOM 667 N N . THR A 1 82 ? -6.662 -1.838 14.012 1.00 91.88 82 THR A N 1
ATOM 668 C CA . THR A 1 82 ? -7.154 -1.844 12.633 1.00 91.88 82 THR A CA 1
ATOM 669 C C . THR A 1 82 ? -7.282 -0.429 12.076 1.00 91.88 82 THR A C 1
ATOM 671 O O . THR A 1 82 ? -7.562 0.509 12.824 1.00 91.88 82 THR A O 1
ATOM 674 N N . GLY A 1 83 ? -7.144 -0.284 10.759 1.00 93.88 83 GLY A N 1
ATOM 675 C CA . GLY A 1 83 ? -7.396 0.952 10.017 1.00 93.88 83 GLY A CA 1
ATOM 676 C C . GLY A 1 83 ? -8.305 0.730 8.810 1.00 93.88 83 GLY A C 1
ATOM 677 O O . GLY A 1 83 ? -8.497 -0.395 8.351 1.00 93.88 83 GLY A O 1
ATOM 678 N N . THR A 1 84 ? -8.879 1.810 8.295 1.00 94.56 84 THR A N 1
ATOM 679 C CA . THR A 1 84 ? -9.669 1.829 7.058 1.00 94.56 84 THR A CA 1
ATOM 680 C C . THR A 1 84 ? -8.973 2.739 6.059 1.00 94.56 84 THR A C 1
ATOM 682 O O . THR A 1 84 ? -8.677 3.882 6.387 1.00 94.56 84 THR A O 1
ATOM 685 N N . ILE A 1 85 ? -8.715 2.264 4.842 1.00 95.38 85 ILE A N 1
ATOM 686 C CA . ILE A 1 85 ? -8.130 3.115 3.795 1.00 95.38 85 ILE A CA 1
ATOM 687 C C . ILE A 1 85 ? -9.264 3.910 3.152 1.00 95.38 85 ILE A C 1
ATOM 689 O O . ILE A 1 85 ? -10.140 3.316 2.532 1.00 95.38 85 ILE A O 1
ATOM 693 N N . ILE A 1 86 ? -9.270 5.235 3.285 1.00 94.88 86 ILE A N 1
ATOM 694 C CA . ILE A 1 86 ? -10.322 6.102 2.730 1.00 94.88 86 ILE A CA 1
ATOM 695 C C . ILE A 1 86 ? -10.089 6.305 1.235 1.00 94.88 86 ILE A C 1
ATOM 697 O O . ILE A 1 86 ? -10.966 6.039 0.412 1.00 94.88 86 ILE A O 1
ATOM 701 N N . SER A 1 87 ? -8.889 6.765 0.883 1.00 94.62 87 SER A N 1
ATOM 702 C CA . SER A 1 87 ? -8.522 7.117 -0.485 1.00 94.62 87 SER A CA 1
ATOM 703 C C . SER A 1 87 ? -7.024 6.990 -0.712 1.00 94.62 87 SER A C 1
ATOM 705 O O . SER A 1 87 ? -6.218 7.338 0.149 1.00 94.62 87 SER A O 1
ATOM 707 N N . TRP A 1 88 ? -6.658 6.533 -1.907 1.00 95.69 88 TRP A N 1
ATOM 708 C CA . TRP A 1 88 ? -5.282 6.544 -2.394 1.00 95.69 88 TRP A CA 1
ATOM 709 C C . TRP A 1 88 ? -5.007 7.865 -3.110 1.00 95.69 88 TRP A C 1
ATOM 711 O O . TRP A 1 88 ? -5.777 8.264 -3.985 1.00 95.69 88 TRP A O 1
ATOM 721 N N . GLN A 1 89 ? -3.910 8.526 -2.751 1.00 95.31 89 GLN A N 1
ATOM 722 C CA . GLN A 1 89 ? -3.463 9.767 -3.393 1.00 95.31 89 GLN A CA 1
ATOM 723 C C . GLN A 1 89 ? -2.515 9.495 -4.574 1.00 95.31 89 GLN A C 1
ATOM 725 O O . GLN A 1 89 ? -2.292 10.365 -5.415 1.00 95.31 89 GLN A O 1
ATOM 730 N N . LYS A 1 90 ? -2.000 8.263 -4.670 1.00 94.19 90 LYS A N 1
ATOM 731 C CA . LYS A 1 90 ? -1.112 7.770 -5.732 1.00 94.19 90 LYS A CA 1
ATOM 732 C C . LYS A 1 90 ? -1.733 6.563 -6.439 1.00 94.19 90 LYS A C 1
ATOM 734 O O . LYS A 1 90 ? -2.516 5.821 -5.845 1.00 94.19 90 LYS A O 1
ATOM 739 N N . LYS A 1 91 ? -1.395 6.366 -7.713 1.00 94.56 91 LYS A N 1
ATOM 740 C CA . LYS A 1 91 ? -1.888 5.273 -8.566 1.00 94.56 91 LYS A CA 1
ATOM 741 C C . LYS A 1 91 ? -0.770 4.303 -8.938 1.00 94.56 91 LYS A C 1
ATOM 743 O O . LYS A 1 91 ? 0.408 4.628 -8.854 1.00 94.56 91 LYS A O 1
ATOM 748 N N . GLU A 1 92 ? -1.151 3.099 -9.359 1.00 94.31 92 GLU A N 1
ATOM 749 C CA . GLU A 1 92 ? -0.206 2.099 -9.869 1.00 94.31 92 GLU A CA 1
ATOM 750 C C . GLU A 1 92 ? 0.583 2.673 -11.064 1.00 94.31 92 GLU A C 1
ATOM 752 O O . GLU A 1 92 ? -0.011 3.133 -12.039 1.00 94.31 92 GLU A O 1
ATOM 757 N N . GLY A 1 93 ? 1.913 2.647 -10.979 1.00 93.69 93 GLY A N 1
ATOM 758 C CA . GLY A 1 93 ? 2.851 3.244 -11.931 1.00 93.69 93 GLY A CA 1
ATOM 759 C C . GLY A 1 93 ? 3.341 4.645 -11.559 1.00 93.69 93 GLY A C 1
ATOM 760 O O . GLY A 1 93 ? 4.294 5.121 -12.171 1.00 93.69 93 GLY A O 1
ATOM 761 N N . ASP A 1 94 ? 2.749 5.303 -10.558 1.00 95.31 94 ASP A N 1
ATOM 762 C CA . ASP A 1 94 ? 3.189 6.638 -10.158 1.00 95.31 94 ASP A CA 1
ATOM 763 C C . ASP A 1 94 ? 4.536 6.591 -9.432 1.00 95.31 94 ASP A C 1
ATOM 765 O O . ASP A 1 94 ? 4.813 5.688 -8.635 1.00 95.31 94 ASP A O 1
ATOM 769 N N . LYS A 1 95 ? 5.347 7.628 -9.665 1.00 94.94 95 LYS A N 1
ATOM 770 C CA . LYS A 1 95 ? 6.581 7.862 -8.918 1.00 94.94 95 LYS A CA 1
ATOM 771 C C . LYS A 1 95 ? 6.269 8.346 -7.497 1.00 94.94 95 LYS A C 1
ATOM 773 O O . LYS A 1 95 ? 5.437 9.241 -7.284 1.00 94.94 95 LYS A O 1
ATOM 778 N N . LEU A 1 96 ? 6.977 7.767 -6.541 1.00 95.19 96 LEU A N 1
ATOM 779 C CA . LEU A 1 96 ? 6.936 8.069 -5.121 1.00 95.19 96 LEU A CA 1
ATOM 780 C C 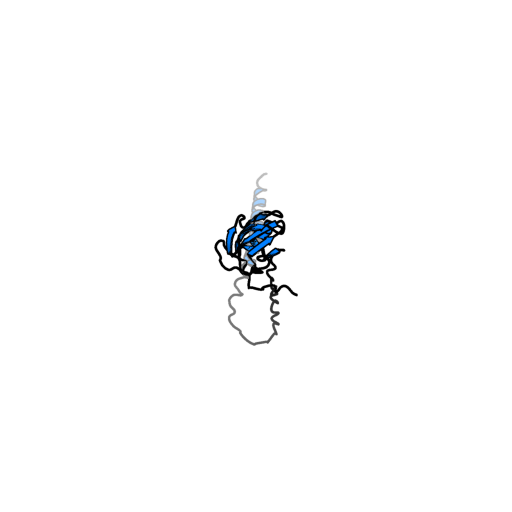. LEU A 1 96 ? 8.293 8.617 -4.683 1.00 95.19 96 LEU A C 1
ATOM 782 O O . LEU A 1 96 ? 9.332 8.054 -5.027 1.00 95.19 96 LEU A O 1
ATOM 786 N N . ASN A 1 97 ? 8.268 9.701 -3.915 1.00 94.00 97 ASN A N 1
ATOM 787 C CA . ASN A 1 97 ? 9.432 10.176 -3.174 1.00 94.00 97 ASN A CA 1
ATOM 788 C C . ASN A 1 97 ? 9.220 9.919 -1.678 1.00 94.00 97 ASN A C 1
ATOM 790 O O . ASN A 1 97 ? 8.086 9.751 -1.220 1.00 94.00 97 ASN A O 1
ATOM 794 N N . GLU A 1 98 ? 10.305 9.923 -0.912 1.00 92.31 98 GLU A N 1
ATOM 795 C CA . GLU A 1 98 ? 10.243 9.829 0.546 1.00 92.31 98 GLU A CA 1
ATOM 796 C C . GLU A 1 98 ? 9.377 10.957 1.129 1.00 92.31 98 GLU A C 1
ATOM 798 O O . GLU A 1 98 ? 9.545 12.131 0.787 1.00 92.31 98 GLU A O 1
ATOM 803 N N . GLY A 1 99 ? 8.430 10.598 1.999 1.00 91.88 99 GLY A N 1
ATOM 804 C CA . GLY A 1 99 ? 7.506 11.557 2.614 1.00 91.88 99 GLY A CA 1
ATOM 805 C C . GLY A 1 99 ? 6.328 11.989 1.729 1.00 91.88 99 GLY A C 1
ATOM 806 O O . GLY A 1 99 ? 5.495 12.777 2.173 1.00 91.88 99 GLY A O 1
ATOM 807 N N . ASP A 1 100 ? 6.198 11.474 0.499 1.00 94.38 100 ASP A N 1
ATOM 808 C CA . ASP A 1 100 ? 4.999 11.717 -0.311 1.00 94.38 100 ASP A CA 1
ATOM 809 C C . ASP A 1 100 ? 3.770 11.059 0.339 1.00 94.38 100 ASP A C 1
ATOM 811 O O . ASP A 1 100 ? 3.814 9.892 0.742 1.00 94.38 100 ASP A O 1
ATOM 815 N N . LEU A 1 101 ? 2.637 11.768 0.355 1.00 94.88 101 LEU A N 1
ATOM 816 C CA . LEU A 1 101 ? 1.357 11.228 0.818 1.00 94.88 101 LEU A CA 1
ATOM 817 C C . LEU A 1 101 ? 0.869 10.111 -0.120 1.00 94.88 101 LEU A C 1
ATOM 819 O O . LEU A 1 101 ? 0.584 10.351 -1.296 1.00 94.88 101 LEU A O 1
ATOM 823 N N . LEU A 1 102 ? 0.749 8.895 0.412 1.00 94.81 102 LEU A N 1
ATOM 824 C CA . LEU A 1 102 ? 0.389 7.692 -0.334 1.00 94.81 102 LEU A CA 1
ATOM 825 C C . LEU A 1 102 ? -1.119 7.412 -0.265 1.00 94.81 102 LEU A C 1
ATOM 827 O O . LEU A 1 102 ? -1.774 7.208 -1.293 1.00 94.81 102 LEU A O 1
ATOM 831 N N . ALA A 1 103 ? -1.678 7.428 0.946 1.00 94.88 103 ALA A N 1
ATOM 832 C CA . ALA A 1 103 ? -3.092 7.171 1.201 1.00 94.88 103 ALA A CA 1
ATOM 833 C C . ALA A 1 103 ? -3.580 7.868 2.477 1.00 94.88 103 ALA A C 1
ATOM 835 O O . ALA A 1 103 ? -2.793 8.213 3.352 1.00 94.88 103 ALA A O 1
ATOM 836 N N . GLU A 1 104 ? -4.890 8.038 2.605 1.00 94.31 104 GLU A N 1
ATOM 837 C CA . GLU A 1 104 ? -5.536 8.511 3.831 1.00 94.31 104 GLU A CA 1
ATOM 838 C C . GLU A 1 104 ? -6.131 7.336 4.596 1.00 94.31 104 GLU A C 1
ATOM 840 O O . GLU A 1 104 ? -6.878 6.529 4.035 1.00 94.31 104 GLU A O 1
ATOM 845 N N . ILE A 1 105 ? -5.800 7.243 5.882 1.00 94.38 105 ILE A N 1
ATOM 846 C CA . ILE A 1 105 ? -6.204 6.139 6.746 1.00 94.38 105 ILE A CA 1
ATOM 847 C C . ILE A 1 105 ? -7.078 6.678 7.870 1.00 94.38 105 ILE A C 1
ATOM 849 O O . ILE A 1 105 ? -6.662 7.520 8.664 1.00 94.38 105 ILE A O 1
ATOM 853 N N . GLU A 1 106 ? -8.296 6.159 7.950 1.00 92.69 106 GLU A N 1
ATOM 854 C CA . GLU A 1 106 ? -9.203 6.368 9.069 1.00 92.69 106 GLU A CA 1
ATOM 855 C C . GLU A 1 106 ? -8.944 5.330 10.158 1.00 92.69 106 GLU A C 1
ATOM 857 O O . GLU A 1 106 ? -8.863 4.125 9.902 1.00 92.69 106 GLU A O 1
ATOM 862 N N . THR A 1 107 ? -8.861 5.798 11.394 1.00 92.44 107 THR A N 1
ATOM 863 C CA . THR A 1 107 ? -8.796 4.969 12.599 1.00 92.44 107 THR A CA 1
ATOM 864 C C . THR A 1 107 ? -9.914 5.387 13.555 1.00 92.44 107 THR A C 1
ATOM 866 O O . THR A 1 107 ? -10.561 6.406 13.336 1.00 92.44 107 THR A O 1
ATOM 869 N N . ASP A 1 108 ? -10.120 4.649 14.652 1.00 88.75 108 ASP A N 1
ATOM 870 C CA . ASP A 1 108 ? -11.114 5.007 15.686 1.00 88.75 108 ASP A CA 1
ATOM 871 C C . ASP A 1 108 ? -10.921 6.431 16.245 1.00 88.75 108 ASP A C 1
ATOM 873 O O . ASP A 1 108 ? -11.872 7.091 16.657 1.00 88.75 108 ASP A O 1
ATOM 877 N N . LYS A 1 109 ? -9.676 6.920 16.277 1.00 85.69 109 LYS A N 1
ATOM 878 C CA . LYS A 1 109 ? -9.339 8.189 16.935 1.00 85.69 109 LYS A CA 1
ATOM 879 C C . LYS A 1 109 ? -9.078 9.344 15.985 1.00 85.69 109 LYS A C 1
ATOM 881 O O . LYS A 1 109 ? -9.276 10.489 16.383 1.00 85.69 109 LYS A O 1
ATOM 886 N N . ALA A 1 110 ? -8.597 9.066 14.781 1.00 89.31 110 ALA A N 1
ATOM 887 C CA . ALA A 1 110 ? -8.175 10.101 13.853 1.00 89.31 110 ALA A CA 1
ATOM 888 C C . ALA A 1 110 ? -8.120 9.587 12.416 1.00 89.31 110 ALA A C 1
ATOM 890 O O . ALA A 1 110 ? -7.880 8.403 12.167 1.00 89.31 110 ALA A O 1
ATOM 891 N N . THR A 1 111 ? -8.248 10.519 11.481 1.00 92.12 111 THR A N 1
ATOM 892 C CA . THR A 1 111 ? -7.820 10.336 10.097 1.00 92.12 111 THR A CA 1
ATOM 893 C C . THR A 1 111 ? -6.391 10.843 9.974 1.00 92.12 111 THR A C 1
ATOM 895 O O . THR A 1 111 ? -6.109 11.991 10.318 1.00 92.12 111 THR A O 1
ATOM 898 N N . MET A 1 112 ? -5.483 9.989 9.517 1.00 93.44 112 MET A N 1
ATOM 899 C CA . MET A 1 112 ? -4.067 10.307 9.364 1.00 93.44 112 MET A CA 1
ATOM 900 C C . MET A 1 112 ? -3.608 9.958 7.949 1.00 93.44 112 MET A C 1
ATOM 902 O O . MET A 1 112 ? -4.039 8.961 7.368 1.00 93.44 112 MET A O 1
ATOM 906 N N . GLY A 1 113 ? -2.736 10.795 7.390 1.00 92.75 113 GLY A N 1
ATOM 907 C CA . GLY A 1 113 ? -2.079 10.513 6.120 1.00 92.75 113 GLY A CA 1
ATOM 908 C C . GLY A 1 113 ? -0.994 9.458 6.304 1.00 92.75 113 GLY A C 1
ATOM 909 O O . GLY A 1 113 ? -0.191 9.551 7.229 1.00 92.75 113 GLY A O 1
ATOM 910 N N . PHE A 1 114 ? -0.982 8.452 5.437 1.00 94.19 114 PHE A N 1
ATOM 911 C CA . PHE A 1 114 ? 0.111 7.501 5.330 1.00 94.19 114 PHE A CA 1
ATOM 912 C C . PHE A 1 114 ? 1.113 8.001 4.296 1.00 94.19 114 PHE A C 1
ATOM 914 O O . PHE A 1 114 ? 0.786 8.137 3.116 1.00 94.19 114 PHE A O 1
ATOM 921 N N . GLU A 1 115 ? 2.317 8.296 4.764 1.00 94.12 115 GLU A N 1
ATOM 922 C CA . GLU A 1 115 ? 3.430 8.775 3.953 1.00 94.12 115 GLU A CA 1
ATOM 923 C C . GLU A 1 115 ? 4.274 7.607 3.439 1.00 94.12 115 GLU A C 1
ATOM 925 O O . GLU A 1 115 ? 4.352 6.544 4.059 1.00 94.12 115 GLU A O 1
ATOM 930 N N . THR A 1 116 ? 4.905 7.804 2.285 1.00 92.38 116 THR A N 1
ATOM 931 C CA . THR A 1 116 ? 5.727 6.775 1.654 1.00 92.38 116 THR A CA 1
ATOM 932 C C . THR A 1 116 ? 7.051 6.619 2.417 1.00 92.38 116 THR A C 1
ATOM 934 O O . THR A 1 116 ? 7.765 7.614 2.569 1.00 92.38 116 THR A O 1
ATOM 937 N N . PRO A 1 117 ? 7.404 5.400 2.878 1.00 88.50 117 PRO A N 1
ATOM 938 C CA . PRO A 1 117 ? 8.623 5.175 3.655 1.00 88.50 117 PRO A CA 1
ATOM 939 C C . PRO A 1 117 ? 9.906 5.190 2.812 1.00 88.50 117 PRO A C 1
ATOM 941 O O . PRO A 1 117 ? 10.964 5.494 3.347 1.00 88.50 117 PRO A O 1
ATOM 944 N N . GLU A 1 118 ? 9.819 4.857 1.521 1.00 89.38 118 GLU A N 1
ATOM 945 C CA . GLU A 1 118 ? 10.961 4.727 0.608 1.00 89.38 118 GLU A CA 1
ATOM 946 C C . GLU A 1 118 ? 10.627 5.325 -0.766 1.00 89.38 118 GLU A C 1
ATOM 948 O O . GLU A 1 118 ? 9.463 5.367 -1.174 1.00 89.38 118 GLU A O 1
ATOM 953 N N . GLU A 1 119 ? 11.641 5.778 -1.502 1.00 93.56 119 GLU A N 1
ATOM 954 C CA . GLU A 1 119 ? 11.473 6.224 -2.887 1.00 93.56 119 GLU A CA 1
ATOM 955 C C . GLU A 1 119 ? 11.287 5.053 -3.868 1.00 93.56 119 GLU A C 1
ATOM 957 O O . GLU A 1 119 ? 11.800 3.952 -3.672 1.00 93.56 119 GLU A O 1
ATOM 962 N N . GLY A 1 120 ? 10.550 5.287 -4.957 1.00 94.56 120 GLY A N 1
ATOM 963 C CA . GLY A 1 120 ? 10.346 4.276 -5.995 1.00 94.56 120 GLY A CA 1
ATOM 964 C C . GLY A 1 120 ? 9.092 4.511 -6.827 1.00 94.56 120 GLY A C 1
ATOM 965 O O . GLY A 1 120 ? 8.677 5.645 -7.060 1.00 94.56 120 GLY A O 1
ATOM 966 N N . TYR A 1 121 ? 8.478 3.425 -7.282 1.00 95.31 121 TYR A N 1
ATOM 967 C CA . TYR A 1 121 ? 7.244 3.415 -8.060 1.00 95.31 121 TYR A CA 1
ATOM 968 C C . TYR A 1 121 ? 6.210 2.511 -7.401 1.00 95.31 121 TYR A C 1
ATOM 970 O O . TYR A 1 121 ? 6.523 1.403 -6.954 1.00 95.31 121 TYR A O 1
ATOM 978 N N . LEU A 1 122 ? 4.956 2.965 -7.370 1.00 95.69 122 LEU A N 1
ATOM 979 C CA . LEU A 1 122 ? 3.854 2.176 -6.827 1.00 95.69 122 LEU A CA 1
ATOM 980 C C . LEU A 1 122 ? 3.516 1.033 -7.790 1.00 95.69 122 LEU A C 1
ATOM 982 O O . LEU A 1 122 ? 2.894 1.256 -8.824 1.00 95.69 122 LEU A O 1
ATOM 986 N N . ALA A 1 123 ? 3.906 -0.199 -7.478 1.00 94.88 123 ALA A N 1
ATOM 987 C CA . ALA A 1 123 ? 3.753 -1.310 -8.411 1.00 94.88 123 ALA A CA 1
ATOM 988 C C . ALA A 1 123 ? 2.345 -1.912 -8.402 1.00 94.88 123 ALA A C 1
ATOM 990 O O . ALA A 1 123 ? 1.773 -2.181 -9.459 1.00 94.88 123 ALA A O 1
ATOM 991 N N . LYS A 1 124 ? 1.780 -2.127 -7.208 1.00 93.75 124 LYS A N 1
ATOM 992 C CA . LYS A 1 124 ? 0.448 -2.721 -7.055 1.00 93.75 124 LYS A CA 1
ATOM 993 C C . LYS A 1 124 ? -0.224 -2.297 -5.758 1.00 93.75 124 LYS A C 1
ATOM 995 O O . LYS A 1 124 ? 0.405 -2.322 -4.699 1.00 93.75 124 LYS A O 1
ATOM 1000 N N . ILE A 1 125 ? -1.516 -1.983 -5.840 1.00 95.00 125 ILE A N 1
ATOM 1001 C CA . ILE A 1 125 ? -2.384 -1.784 -4.676 1.00 95.00 125 ILE A CA 1
ATOM 1002 C C . ILE A 1 125 ? -3.119 -3.099 -4.395 1.00 95.00 125 ILE A C 1
ATOM 1004 O O . ILE A 1 125 ? -3.816 -3.627 -5.262 1.00 95.00 125 ILE A O 1
ATOM 1008 N N . LEU A 1 126 ? -2.956 -3.637 -3.184 1.00 93.25 126 LEU A N 1
ATOM 1009 C CA . LEU A 1 126 ? -3.571 -4.905 -2.769 1.00 93.25 126 LEU A CA 1
ATOM 1010 C C . LEU A 1 126 ? -4.868 -4.691 -1.987 1.00 93.25 126 LEU A C 1
ATOM 1012 O O . LEU A 1 126 ? -5.771 -5.522 -2.049 1.00 93.25 126 LEU A O 1
ATOM 1016 N N . VAL A 1 127 ? -4.952 -3.573 -1.265 1.00 93.06 127 VAL A N 1
ATOM 1017 C CA . VAL A 1 127 ? -6.109 -3.174 -0.461 1.00 93.06 127 VAL A CA 1
ATOM 1018 C C . VAL A 1 127 ? -6.768 -1.964 -1.137 1.00 93.06 127 VAL A C 1
ATOM 1020 O O . VAL A 1 127 ? -6.190 -0.871 -1.130 1.00 93.06 127 VAL A O 1
ATOM 1023 N N . PRO A 1 128 ? -7.944 -2.119 -1.773 1.00 93.38 128 PRO A N 1
ATOM 1024 C CA . PRO A 1 128 ? -8.630 -1.009 -2.421 1.00 93.38 128 PRO A CA 1
ATOM 1025 C C . PRO A 1 128 ? -9.085 0.061 -1.418 1.00 93.38 128 PRO A C 1
ATOM 1027 O O . PRO A 1 128 ? -9.286 -0.197 -0.230 1.00 93.38 128 PRO A O 1
ATOM 1030 N N . ALA A 1 129 ? -9.300 1.277 -1.925 1.00 93.69 129 ALA A N 1
ATOM 1031 C CA . ALA A 1 129 ? -9.946 2.338 -1.157 1.00 93.69 129 ALA A CA 1
ATOM 1032 C C . ALA A 1 129 ? -11.344 1.900 -0.681 1.00 93.69 129 ALA A C 1
ATOM 1034 O O . ALA A 1 129 ? -12.096 1.257 -1.416 1.00 93.69 129 ALA A O 1
ATOM 1035 N N . GLY A 1 130 ? -11.690 2.269 0.547 1.00 91.88 130 GLY A N 1
ATOM 1036 C CA . GLY A 1 130 ? -12.930 1.912 1.229 1.00 91.88 130 GLY A CA 1
ATOM 1037 C C . GLY A 1 130 ? -12.896 0.574 1.974 1.00 91.88 130 GLY A C 1
ATOM 1038 O O . GLY A 1 130 ? -13.890 0.237 2.623 1.00 91.88 130 GLY A O 1
ATOM 1039 N N . GLU A 1 131 ? -11.799 -0.194 1.915 1.00 92.19 131 GLU A N 1
ATOM 1040 C CA . GLU A 1 131 ? -11.682 -1.434 2.690 1.00 92.19 131 GLU A CA 1
ATOM 1041 C C . GLU A 1 131 ? -11.557 -1.126 4.189 1.00 92.19 131 GLU A C 1
ATOM 1043 O O . GLU A 1 131 ? -10.656 -0.409 4.631 1.00 92.19 131 GLU A O 1
ATOM 1048 N N . LYS A 1 132 ? -12.494 -1.678 4.969 1.00 91.44 132 LYS A N 1
ATOM 1049 C CA . LYS A 1 132 ? -12.613 -1.461 6.414 1.00 91.44 132 LYS A CA 1
ATOM 1050 C C . LYS A 1 132 ? -11.920 -2.564 7.202 1.00 91.44 132 LYS A C 1
ATOM 1052 O O . LYS A 1 132 ? -11.924 -3.719 6.783 1.00 91.44 132 LYS A O 1
ATOM 1057 N N . ASN A 1 133 ? -11.455 -2.220 8.401 1.00 90.69 133 ASN A N 1
ATOM 1058 C CA . ASN A 1 133 ? -10.875 -3.158 9.371 1.00 90.69 133 ASN A CA 1
ATOM 1059 C C . ASN A 1 133 ? -9.621 -3.894 8.854 1.00 90.69 133 ASN A C 1
ATOM 1061 O O . ASN A 1 133 ? -9.440 -5.088 9.090 1.00 90.69 133 ASN A O 1
ATOM 1065 N N . VAL A 1 134 ? -8.744 -3.186 8.144 1.00 93.38 134 VAL A N 1
ATOM 1066 C CA . VAL A 1 134 ? -7.427 -3.689 7.738 1.00 93.38 134 VAL A CA 1
ATOM 1067 C C . VAL A 1 134 ? -6.548 -3.783 8.985 1.00 93.38 134 VAL A C 1
ATOM 1069 O O . VAL A 1 134 ? -6.355 -2.790 9.682 1.00 93.38 134 VAL A O 1
ATOM 1072 N N . THR A 1 135 ? -6.035 -4.970 9.299 1.00 93.00 135 THR A N 1
ATOM 1073 C CA . THR A 1 135 ? -5.181 -5.200 10.474 1.00 93.00 135 THR A CA 1
ATOM 1074 C C . THR A 1 135 ? -3.781 -4.632 10.269 1.00 93.00 135 THR A C 1
ATOM 1076 O O . THR A 1 135 ? -3.242 -4.686 9.161 1.00 93.00 135 THR A O 1
ATOM 1079 N N . ILE A 1 136 ? -3.151 -4.149 11.340 1.00 92.38 136 ILE A N 1
ATOM 1080 C CA . ILE A 1 136 ? -1.733 -3.755 11.305 1.00 92.38 136 ILE A CA 1
ATOM 1081 C C . ILE A 1 136 ? -0.872 -4.933 10.834 1.00 92.38 136 ILE A C 1
ATOM 1083 O O . ILE A 1 136 ? -1.155 -6.091 11.141 1.00 92.38 136 ILE A O 1
ATOM 1087 N N . GLY A 1 137 ? 0.162 -4.642 10.044 1.00 91.44 137 GLY A N 1
ATOM 1088 C CA . GLY A 1 137 ? 1.040 -5.662 9.468 1.00 91.44 137 GLY A CA 1
ATOM 1089 C C . GLY A 1 137 ? 0.491 -6.315 8.196 1.00 91.44 137 GLY A C 1
ATOM 1090 O O . GLY A 1 137 ? 1.237 -7.001 7.499 1.00 91.44 137 GLY A O 1
ATOM 1091 N N . ARG A 1 138 ? -0.783 -6.088 7.841 1.00 91.88 138 ARG A N 1
ATOM 1092 C CA . ARG A 1 138 ? -1.329 -6.554 6.562 1.00 91.88 138 ARG A CA 1
ATOM 1093 C C . ARG A 1 138 ? -0.693 -5.784 5.413 1.00 91.88 138 ARG A C 1
ATOM 1095 O O . ARG A 1 138 ? -0.600 -4.562 5.461 1.00 91.88 138 ARG A O 1
ATOM 1102 N N . LEU A 1 139 ? -0.301 -6.503 4.369 1.00 92.94 139 LEU A N 1
ATOM 1103 C CA . LEU A 1 139 ? 0.284 -5.920 3.170 1.00 92.94 139 LEU A CA 1
ATOM 1104 C C . LEU A 1 139 ? -0.737 -5.034 2.436 1.00 92.94 139 LEU A C 1
ATOM 1106 O O . LEU A 1 139 ? -1.812 -5.516 2.074 1.00 92.94 139 LEU A O 1
ATOM 1110 N N . VAL A 1 140 ? -0.408 -3.755 2.223 1.00 93.81 140 VAL A N 1
ATOM 1111 C CA . VAL A 1 140 ? -1.304 -2.785 1.560 1.00 93.81 140 VAL A CA 1
ATOM 1112 C C . VAL A 1 140 ? -0.911 -2.520 0.112 1.00 93.81 140 VAL A C 1
ATOM 1114 O O . VAL A 1 140 ? -1.781 -2.452 -0.761 1.00 93.81 140 VAL A O 1
ATOM 1117 N N . CYS A 1 141 ? 0.387 -2.422 -0.166 1.00 94.00 141 CYS A N 1
ATOM 1118 C CA . CYS A 1 141 ? 0.908 -2.190 -1.506 1.00 94.00 141 CYS A CA 1
ATOM 1119 C C . CYS A 1 141 ? 2.336 -2.717 -1.670 1.00 94.00 141 CYS A C 1
ATOM 1121 O O . CYS A 1 141 ? 3.004 -3.100 -0.705 1.00 94.00 141 CYS A O 1
ATOM 1123 N N . ILE A 1 142 ? 2.791 -2.725 -2.920 1.00 93.94 142 ILE A N 1
ATOM 1124 C CA . ILE A 1 142 ? 4.154 -3.084 -3.311 1.00 93.94 142 ILE A CA 1
ATOM 1125 C C . ILE A 1 142 ? 4.801 -1.875 -3.978 1.00 93.94 142 ILE A C 1
ATOM 1127 O O . ILE A 1 142 ? 4.193 -1.260 -4.857 1.00 93.94 142 ILE A O 1
ATOM 1131 N N . ILE A 1 143 ? 6.027 -1.565 -3.569 1.00 94.31 143 ILE A N 1
ATOM 1132 C CA . ILE A 1 143 ? 6.870 -0.522 -4.156 1.00 94.31 143 ILE A CA 1
ATOM 1133 C C . ILE A 1 143 ? 8.051 -1.192 -4.853 1.00 94.31 143 ILE A C 1
ATOM 1135 O O . ILE A 1 143 ? 8.560 -2.211 -4.390 1.00 94.31 143 ILE A O 1
ATOM 1139 N N . VAL A 1 144 ? 8.469 -0.640 -5.988 1.00 94.62 144 VAL A N 1
ATOM 1140 C CA . VAL A 1 144 ? 9.625 -1.121 -6.749 1.00 94.62 144 VAL A CA 1
ATOM 1141 C C . VAL A 1 144 ? 10.525 0.056 -7.099 1.00 94.62 144 VAL A C 1
ATOM 1143 O O . VAL A 1 144 ? 10.024 1.136 -7.397 1.00 94.62 144 VAL A O 1
ATOM 1146 N N . ALA A 1 145 ? 11.842 -0.144 -7.093 1.00 92.19 145 ALA A N 1
ATOM 1147 C CA . ALA A 1 145 ? 12.801 0.910 -7.427 1.00 92.19 145 ALA A CA 1
ATOM 1148 C C . ALA A 1 145 ? 12.697 1.363 -8.899 1.00 92.19 145 ALA A C 1
ATOM 1150 O O . ALA A 1 145 ? 12.781 2.553 -9.198 1.00 92.19 145 ALA A O 1
ATOM 1151 N N . ASP A 1 146 ? 12.457 0.417 -9.814 1.00 91.25 146 ASP A N 1
ATOM 1152 C CA . ASP A 1 146 ? 12.432 0.652 -11.260 1.00 91.25 146 ASP A CA 1
ATOM 1153 C C . ASP A 1 146 ? 11.013 0.661 -11.850 1.00 91.25 146 ASP A C 1
ATOM 1155 O O . ASP A 1 146 ? 10.227 -0.270 -11.654 1.00 91.25 146 ASP A O 1
ATOM 1159 N N . GLU A 1 147 ? 10.721 1.647 -12.703 1.00 90.69 147 GLU A N 1
ATOM 1160 C CA . GLU A 1 147 ? 9.439 1.762 -13.419 1.00 90.69 147 GLU A CA 1
ATOM 1161 C C . GLU A 1 147 ? 9.156 0.541 -14.318 1.00 90.69 147 GLU A C 1
ATOM 1163 O O . GLU A 1 147 ? 8.026 0.057 -14.403 1.00 90.69 147 GLU A O 1
ATOM 1168 N N . GLY A 1 148 ? 10.192 -0.018 -14.956 1.00 88.75 148 GLY A N 1
ATOM 1169 C CA . GLY A 1 148 ? 10.058 -1.166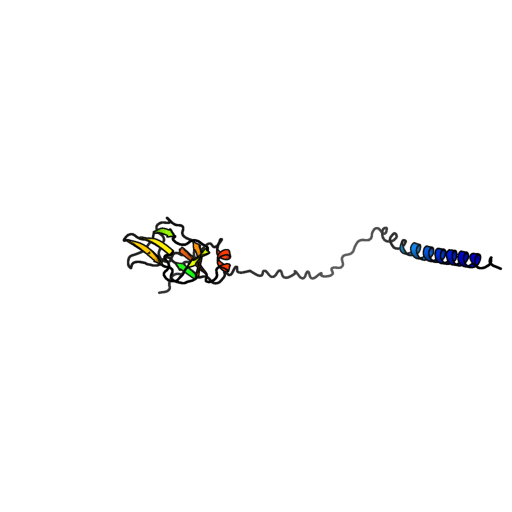 -15.863 1.00 88.75 148 GLY A CA 1
ATOM 1170 C C . GLY A 1 148 ? 9.561 -2.445 -15.180 1.00 88.75 148 GLY A C 1
ATOM 1171 O O . GLY A 1 148 ? 8.951 -3.301 -15.824 1.00 88.75 148 GLY A O 1
ATOM 1172 N N . SER A 1 149 ? 9.766 -2.551 -13.870 1.00 88.88 149 SER A N 1
ATOM 1173 C CA . SER A 1 149 ? 9.392 -3.716 -13.072 1.00 88.88 149 SER A CA 1
ATOM 1174 C C . SER A 1 149 ? 7.934 -3.673 -12.600 1.00 88.88 149 SER A C 1
ATOM 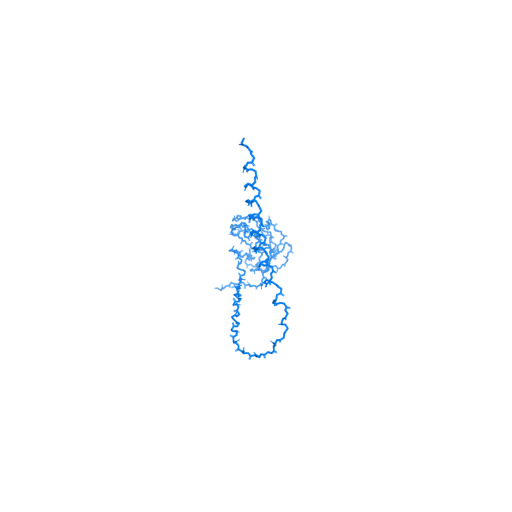1176 O O . SER A 1 149 ? 7.376 -4.718 -12.271 1.00 88.88 149 SER A O 1
ATOM 1178 N N . VAL A 1 150 ? 7.266 -2.512 -12.652 1.00 90.56 150 VAL A N 1
ATOM 1179 C CA . VAL A 1 150 ? 5.846 -2.348 -12.273 1.00 90.56 150 VAL A CA 1
ATOM 1180 C C . VAL A 1 150 ? 4.936 -3.301 -13.056 1.00 90.56 150 VAL A C 1
ATOM 1182 O O . VAL A 1 150 ? 3.994 -3.877 -12.511 1.00 90.56 150 VAL A O 1
ATOM 1185 N N . ALA A 1 151 ? 5.240 -3.533 -14.336 1.00 89.19 151 ALA A N 1
ATOM 1186 C CA . ALA A 1 151 ? 4.437 -4.396 -15.197 1.00 89.19 151 ALA A CA 1
ATOM 1187 C C . ALA A 1 151 ? 4.373 -5.858 -14.717 1.00 89.19 151 ALA A C 1
ATOM 1189 O O . ALA A 1 151 ? 3.381 -6.530 -15.001 1.00 89.19 151 ALA A O 1
ATOM 1190 N N . ALA A 1 152 ? 5.382 -6.332 -13.978 1.00 89.00 152 ALA A N 1
ATOM 1191 C CA . ALA A 1 152 ? 5.429 -7.697 -13.462 1.00 89.00 152 ALA A CA 1
ATOM 1192 C C . ALA A 1 152 ? 4.417 -7.944 -12.328 1.00 89.00 152 ALA A C 1
ATOM 1194 O O . ALA A 1 152 ? 4.005 -9.081 -12.119 1.00 89.00 152 ALA A O 1
ATOM 1195 N N . PHE A 1 153 ? 3.977 -6.898 -11.620 1.00 89.88 153 PHE A N 1
ATOM 1196 C CA . PHE A 1 153 ? 3.142 -7.027 -10.419 1.00 89.88 153 PHE A CA 1
ATOM 1197 C C . PHE A 1 153 ? 1.637 -6.909 -10.671 1.00 89.88 153 PHE A C 1
ATOM 1199 O O . PHE A 1 153 ? 0.858 -7.016 -9.728 1.00 89.88 153 PHE A O 1
ATOM 1206 N N . LYS A 1 154 ? 1.193 -6.730 -11.922 1.00 87.12 154 LYS A N 1
ATOM 1207 C CA . LYS A 1 154 ? -0.236 -6.562 -12.253 1.00 87.12 154 LYS A CA 1
ATOM 1208 C C . LYS A 1 154 ? -1.109 -7.716 -11.756 1.00 87.12 154 LYS A C 1
ATOM 1210 O O . LYS A 1 154 ? -2.198 -7.467 -11.243 1.00 87.12 154 LYS A O 1
ATOM 1215 N N . ASP A 1 155 ? -0.588 -8.936 -11.867 1.00 85.88 155 ASP A N 1
ATOM 1216 C CA . ASP A 1 155 ? -1.239 -10.181 -11.449 1.00 85.88 155 ASP A CA 1
ATOM 1217 C C . ASP A 1 155 ? -0.723 -10.691 -10.089 1.00 85.88 155 ASP A C 1
ATOM 1219 O O . ASP A 1 155 ? -0.932 -11.853 -9.739 1.00 85.88 155 ASP A O 1
ATOM 1223 N N . TYR A 1 156 ? -0.024 -9.849 -9.316 1.00 86.25 156 TYR A N 1
ATOM 1224 C CA . TYR A 1 156 ? 0.476 -10.241 -8.003 1.00 86.25 156 TYR A CA 1
ATOM 1225 C C . TYR A 1 156 ? -0.693 -10.491 -7.050 1.00 86.25 156 TYR A C 1
ATOM 1227 O O . TYR A 1 156 ? -1.551 -9.629 -6.835 1.00 86.25 156 TYR A O 1
ATOM 1235 N N . LYS A 1 157 ? -0.687 -11.669 -6.430 1.00 81.81 157 LYS A N 1
ATOM 1236 C CA . LYS A 1 157 ? -1.602 -12.035 -5.358 1.00 81.81 157 LYS A CA 1
ATOM 1237 C C . LYS A 1 157 ? -0.776 -12.394 -4.137 1.00 81.81 157 LYS A C 1
ATOM 1239 O O . LYS A 1 157 ? 0.122 -13.224 -4.217 1.00 81.81 157 LYS A O 1
ATOM 1244 N N . ASP A 1 158 ? -1.078 -11.756 -3.014 1.00 78.56 158 ASP A N 1
ATOM 1245 C CA . ASP A 1 158 ? -0.452 -12.140 -1.759 1.00 78.56 158 ASP A CA 1
ATOM 1246 C C . ASP A 1 158 ? -1.099 -13.440 -1.265 1.00 78.56 158 ASP A C 1
ATOM 1248 O O . ASP A 1 158 ? -2.280 -13.462 -0.916 1.00 78.56 158 ASP A O 1
ATOM 1252 N N . ASP A 1 159 ? -0.334 -14.533 -1.253 1.00 66.12 159 ASP A N 1
ATOM 1253 C CA . ASP A 1 159 ? -0.774 -15.834 -0.729 1.00 66.12 159 ASP A CA 1
ATOM 1254 C C . ASP A 1 159 ? -0.780 -15.877 0.817 1.00 66.12 159 ASP A C 1
ATOM 1256 O O . ASP A 1 159 ? -0.895 -16.943 1.423 1.00 66.12 159 ASP A O 1
ATOM 1260 N N . GLY A 1 160 ? -0.695 -14.717 1.478 1.00 57.72 160 GLY A N 1
ATOM 1261 C CA . GLY A 1 160 ? -0.917 -14.585 2.913 1.00 57.72 160 GLY A CA 1
ATOM 1262 C C . GLY A 1 160 ? 0.249 -15.051 3.779 1.00 57.72 160 GLY A C 1
ATOM 1263 O O . GLY A 1 160 ? 0.022 -15.499 4.903 1.00 57.72 160 GLY A O 1
ATOM 1264 N N . SER A 1 161 ? 1.499 -14.930 3.315 1.00 48.62 161 SER A N 1
ATOM 1265 C CA . SER A 1 161 ? 2.645 -15.060 4.221 1.00 48.62 161 SER A CA 1
ATOM 1266 C C . SER A 1 161 ? 2.736 -13.797 5.082 1.00 48.62 161 SER A C 1
ATOM 1268 O O . SER A 1 161 ? 3.537 -12.899 4.823 1.00 48.62 161 SER A O 1
ATOM 1270 N N . THR A 1 162 ? 1.882 -13.706 6.101 1.00 43.53 162 THR A N 1
ATOM 1271 C CA . THR A 1 162 ? 2.050 -12.762 7.203 1.00 43.53 162 THR A CA 1
ATOM 1272 C C . THR A 1 162 ? 3.434 -12.994 7.788 1.00 43.53 162 THR A C 1
ATOM 1274 O O . THR A 1 162 ? 3.673 -14.002 8.458 1.00 43.53 162 THR A O 1
ATOM 1277 N N . VAL A 1 163 ? 4.365 -12.091 7.483 1.00 52.38 163 VAL A N 1
ATOM 1278 C CA . VAL A 1 163 ? 5.669 -12.038 8.133 1.00 52.38 163 VAL A CA 1
ATOM 1279 C C . VAL A 1 163 ? 5.382 -11.646 9.574 1.00 52.38 163 VAL A C 1
ATOM 1281 O O . VAL A 1 163 ? 5.191 -10.477 9.895 1.00 52.38 163 VAL A O 1
ATOM 1284 N N . ALA A 1 164 ? 5.244 -12.657 10.428 1.00 41.91 164 ALA A N 1
ATOM 1285 C CA . ALA A 1 164 ? 5.218 -12.484 11.863 1.00 41.91 164 ALA A CA 1
ATOM 1286 C C . ALA A 1 164 ? 6.526 -11.784 12.248 1.00 41.91 164 ALA A C 1
ATOM 1288 O O . ALA A 1 164 ? 7.602 -12.373 12.135 1.00 41.91 164 ALA A O 1
ATOM 1289 N N . ALA A 1 165 ? 6.430 -10.508 12.621 1.00 40.06 165 ALA A N 1
ATOM 1290 C CA . ALA A 1 165 ? 7.536 -9.763 13.195 1.00 40.06 165 ALA A CA 1
ATOM 1291 C C . ALA A 1 165 ? 8.075 -10.561 14.394 1.00 40.06 165 ALA A C 1
ATOM 1293 O O . ALA A 1 165 ? 7.330 -10.876 15.323 1.00 40.06 165 ALA A O 1
ATOM 1294 N N . ALA A 1 166 ? 9.341 -10.969 14.308 1.00 37.06 166 ALA A N 1
ATOM 1295 C CA . ALA A 1 166 ? 10.036 -11.661 15.385 1.00 37.06 166 ALA A CA 1
ATOM 1296 C C . ALA A 1 166 ? 10.201 -10.718 16.600 1.00 37.06 166 ALA A C 1
ATOM 1298 O O . ALA A 1 166 ? 10.313 -9.507 16.391 1.00 37.06 166 ALA A O 1
ATOM 1299 N N . PRO A 1 167 ? 10.174 -11.262 17.833 1.00 39.44 167 PRO A N 1
ATOM 1300 C CA . PRO A 1 167 ? 10.165 -10.498 19.084 1.00 39.44 167 PRO A CA 1
ATOM 1301 C C . PRO A 1 167 ? 11.461 -9.730 19.366 1.00 39.44 167 PRO A C 1
ATOM 1303 O O . PRO A 1 167 ? 12.535 -10.175 18.897 1.00 39.44 167 PRO A O 1
#

Foldseek 3Di:
DPPPPVVVVVVVVVVVVVVVVVPVVVVPVVPPVVPDDDDDDDDDDPPPPPPPPPPPPPPVPPVPQPDKDFDWAADPDPPFFFKAWADAPDDALDWAAFQCFGTWIDTPVDIDTDGDHHTAGFQDAPADHGDTGRGTQHGGTMGDRDSVSSVVCPPPDDPPPSPPPDD

Organism: NCBI:txid543379

Secondary structure (DSSP, 8-state):
--SSHHHHHHHHHHHHHHHHHHHHSTTSSSSSSSS-----------------------------PPS-EEEEPP-SSTT--EEEEEEESS-TT-EE-TT-EEEEEE-SS-EEEEE-SS-EEEEEESS-TT---EETT-EEEEEES-GGGGGGGTT------------

Radius of gyration: 41.59 Å; chains: 1; bounding box: 48×73×125 Å